Protein AF-A0A9P4GBW4-F1 (afdb_monomer_lite)

Organism: NCBI:txid1168544

Radius of gyration: 16.89 Å; chains: 1; bounding box: 45×19×44 Å

pLDDT: mean 88.37, std 9.76, range [59.53, 97.88]

Secondary structure (DSSP, 8-state):
-HHHHHHHHHHHHIIIIIHHH---HHHHHHHHHHHHHHHHHHHHHHHHGGGSTT--S--GGG-SS-THHHHHHHHHHHHHHHHHHHHHHHHHHHHHHH-

Foldseek 3Di:
DVLVVVLVVLLCCLPPPVLVVDPDLVVSLVSLVVNLVSQCCVLVVLVCQCVPPPDDCDDPVVPDDNVSVPVSVVSNVVSVVVSVVVNVVSVVVVVVVVD

Sequence (99 aa):
MSMGLFIGLITWYTLYFLLPSIQSPLLQLAHLHWVVVLQSLIYISSLTGILYPGALWMDPQFGEGSPQLYGFPVFVGLAWVGWYIERQRLLRVVLKRTQ

Structure (mmCIF, N/CA/C/O backbone):
data_AF-A0A9P4GBW4-F1
#
_entry.id   AF-A0A9P4GBW4-F1
#
loop_
_atom_site.group_PDB
_atom_site.id
_atom_site.type_symbol
_atom_site.label_atom_id
_atom_site.label_alt_id
_atom_site.label_comp_id
_atom_site.label_asym_id
_atom_site.label_entity_id
_atom_site.label_seq_id
_atom_site.pdbx_PDB_ins_code
_atom_site.Cartn_x
_atom_site.Cartn_y
_atom_site.Cartn_z
_atom_site.occupancy
_atom_site.B_iso_or_equiv
_atom_site.auth_seq_id
_atom_site.auth_comp_id
_atom_site.auth_asym_id
_atom_site.auth_atom_id
_atom_site.pdbx_PDB_model_num
ATOM 1 N N . MET A 1 1 ? 16.290 2.525 -4.970 1.00 68.19 1 MET A N 1
ATOM 2 C CA . MET A 1 1 ? 16.538 1.411 -4.025 1.00 68.19 1 MET A CA 1
ATOM 3 C C . MET A 1 1 ? 16.178 1.761 -2.574 1.00 68.19 1 MET A C 1
ATOM 5 O O . MET A 1 1 ? 15.324 1.085 -2.019 1.00 68.19 1 MET A O 1
ATOM 9 N N . SER A 1 2 ? 16.721 2.825 -1.964 1.00 87.00 2 SER A N 1
ATOM 10 C CA . SER A 1 2 ? 16.452 3.191 -0.549 1.00 87.00 2 SER A CA 1
ATOM 11 C C . SER A 1 2 ? 14.972 3.428 -0.200 1.00 87.00 2 SER A C 1
ATOM 13 O O . SER A 1 2 ? 14.514 2.999 0.853 1.00 87.00 2 SER A O 1
ATOM 15 N N . MET A 1 3 ? 14.201 4.049 -1.095 1.00 89.88 3 MET A N 1
ATOM 16 C CA . MET A 1 3 ? 12.769 4.309 -0.881 1.00 89.88 3 MET A CA 1
ATOM 17 C C . MET A 1 3 ? 11.944 3.031 -0.660 1.00 89.88 3 MET A C 1
ATOM 19 O O . MET A 1 3 ? 11.092 2.999 0.225 1.00 89.88 3 MET A O 1
ATOM 23 N N . GLY A 1 4 ? 12.227 1.962 -1.415 1.00 89.31 4 GLY A N 1
ATOM 24 C CA . GLY A 1 4 ? 11.540 0.677 -1.252 1.00 89.31 4 GLY A CA 1
ATOM 25 C C . GLY A 1 4 ? 11.833 0.036 0.105 1.00 89.31 4 GLY A C 1
ATOM 26 O O . GLY A 1 4 ? 10.919 -0.460 0.757 1.00 89.31 4 GLY A O 1
ATOM 27 N N . LEU A 1 5 ? 13.084 0.127 0.572 1.00 91.00 5 LEU A N 1
ATOM 28 C CA . LEU A 1 5 ? 13.475 -0.349 1.899 1.00 91.00 5 LEU A CA 1
ATOM 29 C C . LEU A 1 5 ? 12.721 0.401 3.006 1.00 91.00 5 LEU A C 1
ATOM 31 O O . LEU A 1 5 ? 12.113 -0.232 3.866 1.00 91.00 5 LEU A O 1
ATOM 35 N N . PHE A 1 6 ? 12.719 1.736 2.978 1.00 95.25 6 PHE A N 1
ATOM 36 C CA . PHE A 1 6 ? 12.054 2.530 4.015 1.00 95.25 6 PHE A CA 1
ATOM 37 C C . PHE A 1 6 ? 10.535 2.337 4.026 1.00 95.25 6 PHE A C 1
ATOM 39 O O . PHE A 1 6 ? 9.947 2.202 5.097 1.00 95.25 6 PHE A O 1
ATOM 46 N N . ILE A 1 7 ? 9.899 2.250 2.855 1.00 94.06 7 ILE A N 1
ATOM 47 C CA . ILE A 1 7 ? 8.460 1.969 2.762 1.00 94.06 7 ILE A CA 1
ATOM 48 C C . ILE A 1 7 ? 8.143 0.547 3.228 1.00 94.06 7 ILE A C 1
ATOM 50 O O . ILE A 1 7 ? 7.139 0.347 3.914 1.00 94.06 7 ILE A O 1
ATOM 54 N N . GLY A 1 8 ? 9.012 -0.425 2.941 1.00 93.81 8 GLY A N 1
ATOM 55 C CA . GLY A 1 8 ? 8.910 -1.779 3.482 1.00 93.81 8 GLY A CA 1
ATOM 56 C C . GLY A 1 8 ? 8.974 -1.803 5.011 1.00 93.81 8 GLY A C 1
ATOM 57 O O . GLY A 1 8 ? 8.100 -2.388 5.648 1.00 93.81 8 GLY A O 1
ATOM 58 N N . LEU A 1 9 ? 9.949 -1.110 5.607 1.00 96.88 9 LEU 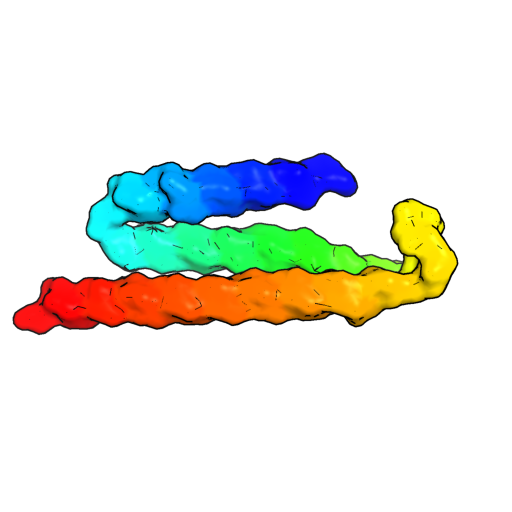A N 1
ATOM 59 C CA . LEU A 1 9 ? 10.108 -1.021 7.063 1.00 96.88 9 LEU A CA 1
ATOM 60 C C . LEU A 1 9 ? 8.923 -0.324 7.739 1.00 96.88 9 LEU A C 1
ATOM 62 O O . LEU A 1 9 ? 8.411 -0.828 8.737 1.00 96.88 9 LEU A O 1
ATOM 66 N N . ILE A 1 10 ? 8.451 0.794 7.180 1.00 96.69 10 ILE A N 1
ATOM 67 C CA . ILE A 1 10 ? 7.262 1.491 7.687 1.00 96.69 10 ILE A CA 1
ATOM 68 C C . ILE A 1 10 ? 6.031 0.594 7.569 1.00 96.69 10 ILE A C 1
ATOM 70 O O . ILE A 1 10 ? 5.285 0.469 8.533 1.00 96.69 10 ILE A O 1
ATOM 74 N N . THR A 1 11 ? 5.841 -0.083 6.434 1.00 96.06 11 THR A N 1
ATOM 75 C CA . THR A 1 11 ? 4.720 -1.016 6.240 1.00 96.06 11 THR A CA 1
ATOM 76 C C . THR A 1 11 ? 4.748 -2.131 7.279 1.00 96.06 11 THR A C 1
ATOM 78 O O . THR A 1 11 ? 3.736 -2.394 7.924 1.00 96.06 11 THR A O 1
ATOM 81 N N . TRP A 1 12 ? 5.907 -2.760 7.481 1.00 97.00 12 TRP A N 1
ATOM 82 C CA . TRP A 1 12 ? 6.085 -3.806 8.483 1.00 97.00 12 TRP A CA 1
ATOM 83 C C . TRP A 1 12 ? 5.772 -3.294 9.893 1.00 97.00 12 TRP A C 1
ATOM 85 O O . TRP A 1 12 ? 4.959 -3.889 10.600 1.00 97.00 12 TRP A O 1
ATOM 95 N N . TYR A 1 13 ? 6.335 -2.147 10.277 1.00 97.81 13 TYR A N 1
ATOM 96 C CA . TYR A 1 13 ? 6.052 -1.527 11.568 1.00 97.81 13 TYR A CA 1
ATOM 97 C C . TYR A 1 13 ? 4.554 -1.234 11.743 1.00 97.81 13 TYR A C 1
ATOM 99 O O . TYR A 1 13 ? 3.959 -1.576 12.768 1.00 97.81 13 TYR A O 1
ATOM 107 N N . THR A 1 14 ? 3.917 -0.645 10.727 1.00 97.38 14 THR A N 1
ATOM 108 C CA . THR A 1 14 ? 2.499 -0.300 10.784 1.00 97.38 14 THR A CA 1
ATOM 109 C C . THR A 1 14 ? 1.628 -1.543 10.938 1.00 97.38 14 THR A C 1
ATOM 111 O O . THR A 1 14 ? 0.784 -1.576 11.829 1.00 97.38 14 THR A O 1
ATOM 114 N N . LEU A 1 15 ? 1.837 -2.575 10.117 1.00 95.94 15 LEU A N 1
ATOM 115 C CA . LEU A 1 15 ? 0.989 -3.768 10.114 1.00 95.94 15 LEU A CA 1
ATOM 116 C C . LEU A 1 15 ? 1.164 -4.631 11.368 1.00 95.94 15 LEU A C 1
ATOM 118 O O . LEU A 1 15 ? 0.173 -5.132 11.896 1.00 95.94 15 LEU A O 1
ATOM 122 N N . TYR A 1 16 ? 2.398 -4.794 11.851 1.00 96.50 16 TYR A N 1
ATOM 123 C CA . TYR A 1 16 ? 2.701 -5.768 12.904 1.00 96.50 16 TYR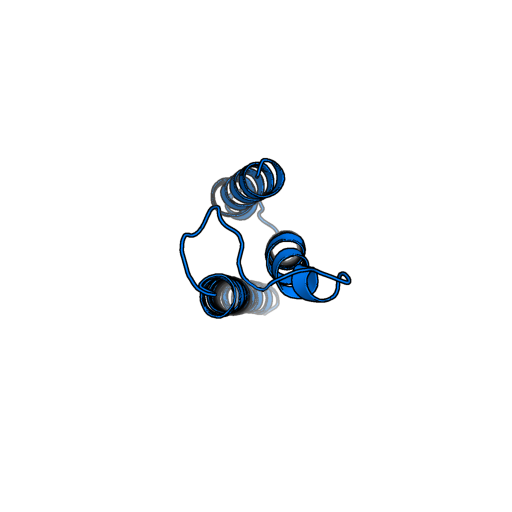 A CA 1
ATOM 124 C C . TYR A 1 16 ? 2.825 -5.172 14.308 1.00 96.50 16 TYR A C 1
ATOM 126 O O . TYR A 1 16 ? 2.673 -5.909 15.278 1.00 96.50 16 TYR A O 1
ATOM 134 N N . PHE A 1 17 ? 3.050 -3.862 14.446 1.00 97.12 17 PHE A N 1
ATOM 135 C CA . PHE A 1 17 ? 3.220 -3.219 15.758 1.00 97.12 17 PHE A CA 1
ATOM 136 C C . PHE A 1 17 ? 2.186 -2.122 16.004 1.00 97.12 17 PHE A C 1
ATOM 138 O O . PHE A 1 17 ? 1.546 -2.086 17.057 1.00 97.12 17 PHE A O 1
ATOM 145 N N . LEU A 1 18 ? 1.972 -1.240 15.026 1.00 97.06 18 LEU A N 1
ATOM 146 C CA . LEU A 1 18 ? 1.076 -0.100 15.212 1.00 97.06 18 LEU A CA 1
ATOM 147 C C . LEU A 1 18 ? -0.403 -0.501 15.165 1.00 97.06 18 LEU A C 1
ATOM 149 O O . LEU A 1 18 ? -1.139 -0.206 16.100 1.00 97.06 18 LEU A O 1
ATOM 153 N N . LEU A 1 19 ? -0.857 -1.203 14.122 1.00 95.81 19 LEU A N 1
ATOM 154 C CA . LEU A 1 19 ? -2.268 -1.592 13.999 1.00 95.81 19 LEU A CA 1
ATOM 155 C C . LEU A 1 19 ? -2.771 -2.422 15.194 1.00 95.81 19 LEU A C 1
ATOM 157 O O . LEU A 1 19 ? -3.842 -2.089 15.706 1.00 95.81 19 LEU A O 1
ATOM 161 N N . PRO A 1 20 ? -2.029 -3.432 15.700 1.00 94.94 20 PRO A N 1
ATOM 162 C CA . PRO A 1 20 ? -2.465 -4.198 16.867 1.00 94.94 20 PRO A CA 1
ATOM 163 C C . PRO A 1 20 ? -2.552 -3.379 18.163 1.00 94.94 20 PRO A C 1
ATOM 165 O O . PRO A 1 20 ? -3.339 -3.727 19.039 1.00 94.94 20 PRO A O 1
ATOM 168 N N . SER A 1 21 ? -1.773 -2.297 18.299 1.00 96.12 21 SER A N 1
ATOM 169 C CA . SER A 1 21 ? -1.794 -1.439 19.497 1.00 96.12 21 SER A CA 1
ATOM 170 C C . SER A 1 21 ? -2.919 -0.396 19.490 1.00 96.12 21 SER A C 1
ATOM 172 O O . SER A 1 21 ? -3.282 0.138 20.540 1.00 96.12 21 SER A O 1
ATOM 174 N N . ILE A 1 22 ? -3.528 -0.124 18.334 1.00 96.06 22 ILE A N 1
ATOM 175 C CA . ILE A 1 22 ? -4.635 0.826 18.203 1.00 96.06 22 ILE A CA 1
ATOM 176 C C . ILE A 1 22 ? -5.957 0.149 18.591 1.00 96.06 22 ILE A C 1
ATOM 178 O O . ILE A 1 22 ? -6.368 -0.824 17.974 1.00 96.06 22 ILE A O 1
ATOM 182 N N . GLN A 1 23 ? -6.708 0.704 19.544 1.00 93.06 23 GLN A N 1
ATOM 183 C CA . GLN A 1 23 ? -8.012 0.142 19.950 1.00 93.06 23 GLN A CA 1
ATOM 184 C C . GLN A 1 23 ? -9.192 0.582 19.064 1.00 93.06 23 GLN A C 1
ATOM 186 O O . GLN A 1 23 ? -10.238 -0.079 19.036 1.00 93.06 23 GLN A O 1
ATOM 191 N N . SER A 1 24 ? -9.041 1.717 18.371 1.00 94.38 24 SER A N 1
ATOM 192 C CA . SER A 1 24 ? -10.063 2.308 17.502 1.00 94.38 24 SER A CA 1
ATOM 193 C C . SER A 1 24 ? -9.997 1.710 16.090 1.00 94.38 24 SER A C 1
ATOM 195 O O . SER A 1 24 ? -9.028 1.964 15.370 1.00 94.38 24 SER A O 1
ATOM 197 N N . PRO A 1 25 ? -11.024 0.970 15.633 1.00 92.44 25 PRO A N 1
ATOM 198 C CA . PRO A 1 25 ? -10.997 0.350 14.309 1.00 92.44 25 PRO A CA 1
ATOM 199 C C . PRO A 1 25 ? -11.016 1.376 13.163 1.00 92.44 25 PRO A C 1
ATOM 201 O O . PRO A 1 25 ? -10.455 1.124 12.100 1.00 92.44 25 PRO A O 1
ATOM 204 N N . LEU A 1 26 ? -11.614 2.556 13.379 1.00 93.56 26 LEU A N 1
ATOM 205 C CA . LEU A 1 26 ? -11.585 3.655 12.406 1.00 93.56 26 LEU A CA 1
ATOM 206 C C . LEU A 1 26 ? -10.165 4.200 12.220 1.00 93.56 26 LEU A C 1
ATOM 208 O O . LEU A 1 26 ? -9.745 4.472 11.096 1.00 93.56 26 LEU A O 1
ATOM 212 N N . LEU A 1 27 ? -9.403 4.306 13.312 1.00 95.75 27 LEU A N 1
ATOM 213 C CA . LEU A 1 27 ? -8.010 4.736 13.244 1.00 95.75 27 LEU A CA 1
ATOM 214 C C . LEU A 1 27 ? -7.130 3.664 12.583 1.00 95.75 27 LEU A C 1
ATOM 216 O O . LEU A 1 27 ? -6.266 4.013 11.779 1.00 95.75 27 LEU A O 1
ATOM 220 N N . GLN A 1 28 ? -7.391 2.375 12.842 1.00 96.56 28 GLN A N 1
ATOM 221 C CA . GLN A 1 28 ? -6.731 1.273 12.127 1.00 96.56 28 GLN A CA 1
ATOM 222 C C . GLN A 1 28 ? -6.983 1.343 10.611 1.00 96.56 28 GLN A C 1
ATOM 224 O O . GLN A 1 28 ? -6.045 1.215 9.827 1.00 96.56 28 GLN A O 1
ATOM 229 N N . LEU A 1 29 ? -8.224 1.617 10.187 1.00 96.31 29 LEU A N 1
ATOM 230 C CA . LEU A 1 29 ? -8.567 1.787 8.770 1.00 96.31 29 LEU A CA 1
ATOM 231 C C . LEU A 1 29 ? -7.804 2.943 8.115 1.00 96.31 29 LEU A C 1
ATOM 233 O O . LEU A 1 29 ? -7.293 2.783 7.008 1.00 96.31 29 LEU A O 1
ATOM 237 N N . ALA A 1 30 ? -7.683 4.084 8.797 1.00 96.69 30 ALA A N 1
ATOM 238 C CA . ALA A 1 30 ? -6.925 5.222 8.281 1.00 96.69 30 ALA A CA 1
ATOM 239 C C . ALA A 1 30 ? -5.445 4.868 8.045 1.00 96.69 30 ALA A C 1
ATOM 241 O O . ALA A 1 30 ? -4.888 5.197 6.999 1.00 96.69 30 ALA A O 1
ATOM 242 N N . HIS A 1 31 ? -4.820 4.143 8.974 1.00 97.19 31 HIS A N 1
ATOM 243 C CA . HIS A 1 31 ? -3.431 3.692 8.831 1.00 97.19 31 HIS A CA 1
ATOM 244 C C . HIS A 1 31 ? -3.279 2.661 7.708 1.00 97.19 31 HIS A C 1
ATOM 246 O O . HIS A 1 31 ? -2.351 2.749 6.908 1.00 97.19 31 HIS A O 1
ATOM 252 N N . LEU A 1 32 ? -4.224 1.725 7.591 1.00 97.25 32 LEU A N 1
ATOM 253 C CA . LEU A 1 32 ? -4.255 0.749 6.503 1.00 97.25 32 LEU A CA 1
ATOM 254 C C . LEU A 1 32 ? -4.386 1.423 5.123 1.00 97.25 32 LEU A C 1
ATOM 256 O O . LEU A 1 32 ? -3.754 0.991 4.159 1.00 97.25 32 LEU A O 1
ATOM 260 N N . HIS A 1 33 ? -5.169 2.502 5.016 1.00 97.38 33 HIS A N 1
ATOM 261 C CA . HIS A 1 33 ? -5.247 3.309 3.795 1.00 97.38 33 HIS A CA 1
ATOM 262 C C . HIS A 1 33 ? -3.900 3.969 3.465 1.00 97.38 33 HIS A C 1
ATOM 264 O O . HIS A 1 33 ? -3.472 3.949 2.313 1.00 97.38 33 HIS A O 1
ATOM 270 N N . TRP A 1 34 ? -3.189 4.495 4.463 1.00 97.12 34 TRP A N 1
ATOM 271 C CA . TRP A 1 34 ? -1.853 5.051 4.242 1.00 97.12 34 TRP A CA 1
ATOM 272 C C . TRP A 1 34 ? -0.840 4.003 3.778 1.00 97.12 34 TRP A C 1
ATOM 274 O O . TRP A 1 34 ? -0.041 4.294 2.891 1.00 97.12 34 TRP A O 1
ATOM 284 N N . VAL A 1 35 ? -0.915 2.772 4.292 1.00 96.69 35 VAL A N 1
ATOM 285 C CA . VAL A 1 35 ? -0.071 1.665 3.815 1.00 96.69 35 VAL A CA 1
ATOM 286 C C . VAL A 1 35 ? -0.266 1.430 2.315 1.00 96.69 35 VAL A C 1
ATOM 288 O O . VAL A 1 35 ? 0.716 1.412 1.573 1.00 96.69 35 VAL A O 1
ATOM 291 N N . VAL A 1 36 ? -1.510 1.300 1.833 1.00 96.56 36 VAL A N 1
ATOM 292 C CA . VAL A 1 36 ? -1.746 1.045 0.397 1.00 96.56 36 VAL A CA 1
ATOM 293 C C . VAL A 1 36 ? -1.366 2.242 -0.479 1.00 96.56 36 VAL A C 1
ATOM 295 O O . VAL A 1 36 ? -0.881 2.046 -1.592 1.00 96.56 36 VAL A O 1
ATOM 298 N N . VAL A 1 37 ? -1.509 3.475 0.023 1.00 95.94 37 VAL A N 1
ATOM 299 C CA . VAL A 1 37 ? -1.048 4.690 -0.673 1.00 95.94 37 VAL A CA 1
ATOM 300 C C . VAL A 1 37 ? 0.471 4.677 -0.835 1.00 95.94 37 VAL A C 1
ATOM 302 O O . VAL A 1 37 ? 0.959 4.859 -1.947 1.00 95.94 37 VAL A O 1
ATOM 305 N N . LEU A 1 38 ? 1.225 4.406 0.235 1.00 94.88 38 LEU A N 1
ATOM 306 C CA . LEU A 1 38 ? 2.691 4.352 0.187 1.00 94.88 38 LEU A CA 1
ATOM 307 C C . LEU A 1 38 ? 3.199 3.248 -0.750 1.00 94.88 38 LEU A C 1
ATOM 309 O O . LEU A 1 38 ? 4.124 3.475 -1.530 1.00 94.88 38 LEU A O 1
ATOM 313 N N . GLN A 1 39 ? 2.567 2.074 -0.721 1.00 93.94 39 GLN A N 1
ATOM 314 C CA . GLN A 1 39 ? 2.905 0.980 -1.633 1.00 93.94 39 GLN A CA 1
ATOM 315 C C . GLN A 1 39 ? 2.575 1.327 -3.090 1.00 93.94 39 GLN A C 1
ATOM 317 O O . GLN A 1 39 ? 3.382 1.090 -3.989 1.00 93.94 39 GLN A O 1
ATOM 322 N N . SER A 1 40 ? 1.423 1.961 -3.327 1.00 93.12 40 SER A N 1
ATOM 323 C CA . SER A 1 40 ? 1.038 2.441 -4.659 1.00 93.12 40 SER A CA 1
ATOM 324 C C . SER A 1 40 ? 2.025 3.481 -5.182 1.00 93.12 40 SER A C 1
ATOM 326 O O . SER A 1 40 ? 2.412 3.411 -6.345 1.00 93.12 40 SER A O 1
ATOM 328 N N . LEU A 1 41 ? 2.501 4.395 -4.330 1.00 91.50 41 LEU A N 1
ATOM 329 C CA . LEU A 1 41 ? 3.513 5.378 -4.712 1.00 91.50 41 LEU A CA 1
ATOM 330 C C . LEU A 1 41 ? 4.804 4.719 -5.199 1.00 91.50 41 LEU A C 1
ATOM 332 O O . LEU A 1 41 ? 5.371 5.203 -6.168 1.00 91.50 41 LEU A O 1
ATOM 336 N N . ILE A 1 42 ? 5.259 3.616 -4.600 1.00 89.62 42 ILE A N 1
ATOM 337 C CA . ILE A 1 42 ? 6.450 2.892 -5.079 1.00 89.62 42 ILE A CA 1
ATOM 338 C C . ILE A 1 42 ? 6.166 2.143 -6.378 1.00 89.62 42 ILE A C 1
ATOM 340 O O . ILE A 1 42 ? 6.888 2.312 -7.361 1.00 89.62 42 ILE A O 1
ATOM 344 N N . TYR A 1 43 ? 5.140 1.296 -6.402 1.00 88.81 43 TYR A N 1
ATOM 345 C CA . TYR A 1 43 ? 4.972 0.363 -7.514 1.00 88.81 43 TYR A CA 1
ATOM 346 C C . TYR A 1 43 ? 4.384 1.023 -8.761 1.00 88.81 43 TYR A C 1
ATOM 348 O O . TYR A 1 43 ? 4.812 0.711 -9.871 1.00 88.81 43 TYR A O 1
ATOM 356 N N . ILE A 1 44 ? 3.458 1.974 -8.599 1.00 88.94 44 ILE A N 1
ATOM 357 C CA . ILE A 1 44 ? 2.904 2.718 -9.735 1.00 88.94 44 ILE A CA 1
ATOM 358 C C . ILE A 1 44 ? 3.953 3.677 -10.288 1.00 88.94 44 ILE A C 1
ATOM 360 O O . ILE A 1 44 ? 4.109 3.720 -11.503 1.00 88.94 44 ILE A O 1
ATOM 364 N N . SER A 1 45 ? 4.727 4.379 -9.445 1.00 87.81 45 SER A N 1
ATOM 365 C CA . SER A 1 45 ? 5.811 5.232 -9.965 1.00 87.81 45 SER A CA 1
ATOM 366 C C . SER A 1 45 ? 6.829 4.427 -10.773 1.00 87.81 45 SER A C 1
ATOM 368 O O . SER A 1 45 ? 7.208 4.848 -11.866 1.00 87.81 45 SER A O 1
ATOM 370 N N . SER A 1 46 ? 7.186 3.230 -10.293 1.00 84.19 46 SER A N 1
ATOM 371 C CA . SER A 1 46 ? 8.070 2.310 -11.015 1.00 84.19 46 SER A CA 1
ATOM 372 C C . SER A 1 46 ? 7.481 1.886 -12.366 1.00 84.19 46 SER A C 1
ATOM 374 O O . SER A 1 46 ? 8.197 1.870 -13.361 1.00 84.19 46 SER A O 1
ATOM 376 N N . LEU A 1 47 ? 6.169 1.620 -12.440 1.00 83.50 47 LEU A N 1
ATOM 377 C CA . LEU A 1 47 ? 5.481 1.312 -13.702 1.00 83.50 47 LEU A CA 1
ATOM 378 C C . LEU A 1 47 ? 5.422 2.506 -14.654 1.00 83.50 47 LEU A C 1
ATOM 380 O O . LEU A 1 47 ? 5.604 2.348 -15.858 1.00 83.50 47 LEU A O 1
ATOM 384 N N . THR A 1 48 ? 5.187 3.707 -14.128 1.00 85.88 48 THR A N 1
ATOM 385 C CA . THR A 1 48 ? 5.138 4.932 -14.935 1.00 85.88 48 THR A CA 1
ATOM 386 C C . THR A 1 48 ? 6.511 5.388 -15.412 1.00 85.88 48 THR A C 1
ATOM 388 O O . THR A 1 48 ? 6.580 6.283 -16.247 1.00 85.88 48 THR A O 1
ATOM 391 N N . GLY A 1 49 ? 7.597 4.764 -14.942 1.00 79.50 49 GLY A N 1
ATOM 392 C CA . GLY A 1 49 ? 8.957 5.046 -15.398 1.00 79.50 49 GLY A CA 1
ATOM 393 C C . GLY A 1 49 ? 9.128 4.925 -16.916 1.00 79.50 49 GLY A C 1
ATOM 394 O O . GLY A 1 49 ? 9.920 5.653 -17.503 1.00 79.50 49 GLY A O 1
ATOM 395 N N . ILE A 1 50 ? 8.321 4.092 -17.580 1.00 77.06 50 ILE A N 1
ATOM 396 C CA . ILE A 1 50 ? 8.314 3.999 -19.045 1.00 77.06 50 ILE A CA 1
ATOM 397 C C . ILE A 1 50 ? 7.896 5.299 -19.746 1.00 77.06 50 ILE A C 1
ATOM 399 O O . ILE A 1 50 ? 8.252 5.531 -20.896 1.00 77.06 50 ILE A O 1
ATOM 403 N N . LEU A 1 51 ? 7.106 6.145 -19.080 1.00 83.38 51 LEU A N 1
ATOM 404 C CA . LEU A 1 51 ? 6.563 7.359 -19.687 1.00 83.38 51 LEU A CA 1
ATOM 405 C C . LEU A 1 51 ? 7.646 8.427 -19.892 1.00 83.38 51 LEU A C 1
ATOM 407 O O . LEU A 1 51 ? 7.400 9.419 -20.577 1.00 83.38 51 LEU A O 1
ATOM 411 N N . TYR A 1 52 ? 8.840 8.236 -19.320 1.00 82.31 52 TYR A N 1
AT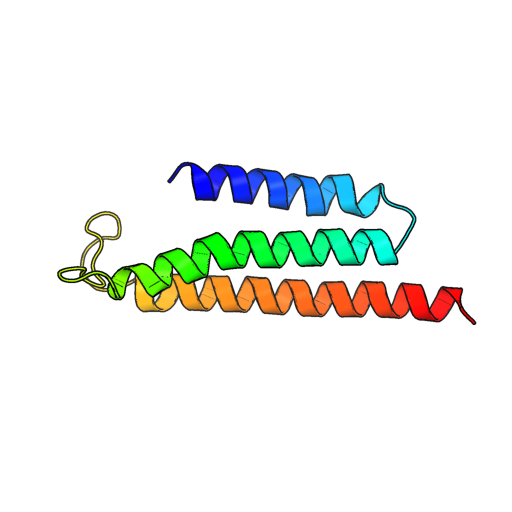OM 412 C CA . TYR A 1 52 ? 9.978 9.105 -19.577 1.00 82.31 52 TYR A CA 1
ATOM 413 C C . TYR A 1 52 ? 10.560 8.833 -20.975 1.00 82.31 52 TYR A C 1
ATOM 415 O O . TYR A 1 52 ? 10.848 7.684 -21.314 1.00 82.31 52 TYR A O 1
ATOM 423 N N . PRO A 1 53 ? 10.774 9.872 -21.805 1.00 82.50 53 PRO A N 1
ATOM 424 C CA . PRO A 1 53 ? 11.351 9.707 -23.135 1.00 82.50 53 PRO A CA 1
ATOM 425 C C . PRO A 1 53 ? 12.697 8.976 -23.082 1.00 82.50 53 PRO A C 1
ATOM 427 O O . PRO A 1 53 ? 13.584 9.355 -22.319 1.00 82.50 53 PRO A O 1
ATOM 430 N N . GLY A 1 54 ? 12.854 7.938 -23.906 1.00 78.69 54 GLY A N 1
ATOM 431 C CA . GLY A 1 54 ? 14.074 7.125 -23.946 1.00 78.69 54 GLY A CA 1
ATOM 432 C C . GLY A 1 54 ? 14.184 6.068 -22.842 1.00 78.69 54 GLY A C 1
ATOM 433 O O . GLY A 1 54 ? 15.175 5.341 -22.816 1.00 78.69 54 GLY A O 1
ATOM 434 N N . ALA A 1 55 ? 13.187 5.939 -21.959 1.00 76.00 55 ALA A N 1
ATOM 435 C CA . ALA A 1 55 ? 13.116 4.827 -21.021 1.00 76.00 55 ALA A CA 1
ATOM 436 C C . ALA A 1 55 ? 12.786 3.521 -21.756 1.00 76.00 55 ALA A C 1
ATOM 438 O O . ALA A 1 55 ? 11.904 3.464 -22.614 1.00 76.00 55 ALA A O 1
ATOM 439 N N . LEU A 1 56 ? 13.489 2.452 -21.393 1.00 73.12 56 LEU A N 1
ATOM 440 C CA . LEU A 1 56 ? 13.175 1.094 -21.817 1.00 73.12 56 LEU A CA 1
ATOM 441 C C . LEU A 1 56 ? 12.481 0.375 -20.658 1.00 73.12 56 LEU A C 1
ATOM 443 O O . LEU A 1 56 ? 12.821 0.594 -19.500 1.00 73.12 56 LEU A O 1
ATOM 447 N N . TRP A 1 57 ? 11.598 -0.581 -20.959 1.00 66.62 57 TRP A N 1
ATOM 448 C CA . TRP A 1 57 ? 11.112 -1.580 -19.983 1.00 66.62 57 TRP A CA 1
ATOM 449 C C . TRP A 1 57 ? 12.205 -2.553 -19.511 1.00 66.62 57 TRP A C 1
ATOM 451 O O . TRP A 1 57 ? 11.927 -3.591 -18.909 1.00 66.62 57 TRP A O 1
ATOM 461 N N . MET A 1 58 ? 13.442 -2.250 -19.876 1.00 66.06 58 MET A N 1
ATOM 462 C CA . MET A 1 58 ? 14.636 -3.008 -19.615 1.00 66.06 58 MET A CA 1
ATOM 463 C C . MET A 1 58 ? 15.454 -2.174 -18.643 1.00 66.06 58 MET A C 1
ATOM 465 O O . MET A 1 58 ? 16.022 -1.145 -19.007 1.00 66.06 58 MET A O 1
ATOM 469 N N . ASP A 1 59 ? 15.494 -2.621 -17.400 1.00 68.88 59 ASP A N 1
ATOM 470 C CA . ASP A 1 59 ? 16.497 -2.159 -16.461 1.00 68.88 59 ASP A CA 1
ATOM 471 C C . ASP A 1 59 ? 17.599 -3.223 -16.428 1.00 68.88 59 ASP A C 1
ATOM 473 O O . ASP A 1 59 ? 17.316 -4.366 -16.048 1.00 68.88 59 ASP A O 1
ATOM 477 N N . PRO A 1 60 ? 18.840 -2.873 -16.816 1.00 68.94 60 PRO A N 1
ATOM 478 C CA . PRO A 1 60 ? 19.968 -3.799 -16.831 1.00 68.94 60 PRO A CA 1
ATOM 479 C C . PRO A 1 60 ? 20.200 -4.512 -15.491 1.00 68.94 60 PRO A C 1
ATOM 481 O O . PRO A 1 60 ? 20.785 -5.592 -15.471 1.00 68.94 60 PRO A O 1
ATOM 484 N N . GLN A 1 61 ? 19.732 -3.943 -14.370 1.00 71.12 61 GLN A N 1
ATOM 485 C CA . GLN A 1 61 ? 19.833 -4.560 -13.042 1.00 71.12 61 GLN A CA 1
ATOM 486 C C . GLN A 1 61 ? 19.001 -5.840 -12.897 1.00 71.12 61 GLN A C 1
ATOM 488 O O . GLN A 1 61 ? 19.284 -6.648 -12.015 1.00 71.12 61 GLN A O 1
ATOM 493 N N . PHE A 1 62 ? 17.985 -6.040 -13.739 1.00 68.00 62 PHE A N 1
ATOM 494 C CA . PHE A 1 62 ? 17.084 -7.194 -13.674 1.00 68.00 62 PHE A CA 1
ATOM 495 C C . PHE A 1 62 ? 17.350 -8.233 -14.775 1.00 68.00 62 PHE A C 1
ATOM 497 O O . PHE A 1 62 ? 16.572 -9.176 -14.919 1.00 68.00 62 PHE A O 1
ATOM 504 N N . GLY A 1 63 ? 18.458 -8.094 -15.510 1.00 68.12 63 GLY A N 1
ATOM 505 C CA . GLY A 1 63 ? 18.865 -8.997 -16.585 1.00 68.12 63 GLY A CA 1
ATOM 506 C C . GLY A 1 63 ? 18.301 -8.613 -17.954 1.00 68.12 63 GLY A C 1
ATOM 507 O O . GLY A 1 63 ? 17.907 -7.472 -18.191 1.00 68.12 63 GLY A O 1
ATOM 508 N N . GLU A 1 64 ? 18.300 -9.575 -18.877 1.00 73.00 64 GLU A N 1
ATOM 509 C CA . GLU A 1 64 ? 17.761 -9.385 -20.225 1.00 73.00 64 GLU A CA 1
ATOM 510 C C . GLU A 1 64 ? 16.225 -9.490 -20.240 1.00 73.00 64 GLU A C 1
ATOM 512 O O . GLU A 1 64 ? 15.630 -10.334 -19.566 1.00 73.00 64 GLU A O 1
ATOM 517 N N . GLY A 1 65 ? 15.571 -8.644 -21.044 1.00 72.56 65 GLY A N 1
ATOM 518 C CA . GLY A 1 65 ? 14.114 -8.629 -21.218 1.00 72.56 65 GLY A CA 1
ATOM 519 C C . GLY A 1 65 ? 13.375 -7.628 -20.323 1.00 72.56 65 GLY A C 1
ATOM 520 O O . GLY A 1 65 ? 13.961 -6.705 -19.766 1.00 72.56 65 GLY A O 1
ATOM 521 N N . SER A 1 66 ? 12.053 -7.781 -20.205 1.00 76.81 66 SER A N 1
ATOM 522 C CA . SER A 1 66 ? 11.178 -6.817 -19.512 1.00 76.81 66 SER A CA 1
ATOM 523 C C . SER A 1 66 ? 10.473 -7.402 -18.276 1.00 76.81 66 SER A C 1
ATOM 525 O O . SER A 1 66 ? 9.244 -7.371 -18.200 1.00 76.81 66 SER A O 1
ATOM 527 N N . PRO A 1 67 ? 11.205 -7.932 -17.273 1.00 74.56 67 PRO A N 1
ATOM 528 C CA . PRO A 1 67 ? 10.607 -8.561 -16.086 1.00 74.56 67 PRO A CA 1
ATOM 529 C C . PRO A 1 67 ? 9.743 -7.590 -15.265 1.00 74.56 67 PRO A C 1
ATOM 531 O O . PRO A 1 67 ? 8.794 -7.994 -14.590 1.00 74.56 67 PRO A O 1
ATOM 534 N N . GLN A 1 68 ? 10.026 -6.291 -15.372 1.00 74.56 68 GLN A N 1
ATOM 535 C CA . GLN A 1 68 ? 9.283 -5.217 -14.716 1.00 74.56 68 GLN A CA 1
ATOM 536 C C . GLN A 1 68 ? 7.818 -5.132 -15.167 1.00 74.56 68 GLN A C 1
ATOM 538 O O . GLN A 1 68 ? 6.964 -4.760 -14.360 1.00 74.56 68 GLN A O 1
ATOM 543 N N . LEU A 1 69 ? 7.514 -5.547 -16.407 1.00 76.69 69 LEU A N 1
ATOM 544 C CA . LEU A 1 69 ? 6.146 -5.605 -16.941 1.00 76.69 69 LEU A CA 1
ATOM 545 C C . LEU A 1 69 ? 5.260 -6.605 -16.198 1.00 76.69 69 LEU A C 1
ATOM 547 O O . LEU A 1 69 ? 4.042 -6.464 -16.214 1.00 76.69 69 LEU A O 1
ATOM 551 N N . TYR A 1 70 ? 5.853 -7.607 -15.554 1.00 81.88 70 TYR A N 1
ATOM 552 C CA . TYR A 1 70 ? 5.114 -8.644 -14.839 1.00 81.88 70 TYR A CA 1
ATOM 553 C C . TYR A 1 70 ? 5.238 -8.479 -13.326 1.00 81.88 70 TYR A C 1
ATOM 555 O O . TYR A 1 70 ? 4.248 -8.609 -12.611 1.00 81.88 70 TYR A O 1
ATOM 563 N N . GLY A 1 71 ? 6.429 -8.128 -12.832 1.00 83.50 71 GLY A N 1
ATOM 564 C CA . GLY A 1 71 ? 6.680 -7.988 -11.399 1.00 83.50 71 GLY A CA 1
ATOM 565 C C . GLY A 1 71 ? 5.843 -6.884 -10.755 1.00 83.50 71 GLY A C 1
ATOM 566 O O . GLY A 1 71 ? 5.087 -7.143 -9.818 1.00 83.50 71 GLY A O 1
ATOM 567 N N . PHE A 1 72 ? 5.933 -5.652 -11.263 1.00 85.75 72 PHE A N 1
ATOM 568 C CA . PHE A 1 72 ? 5.247 -4.525 -10.631 1.00 85.75 72 PHE A CA 1
ATOM 569 C C . PHE A 1 72 ? 3.718 -4.645 -10.645 1.00 85.75 72 PHE A C 1
ATOM 571 O O . PHE A 1 72 ? 3.124 -4.407 -9.593 1.00 85.75 72 PHE A O 1
ATOM 578 N N . PRO A 1 73 ? 3.050 -5.067 -11.739 1.00 88.38 73 PRO A N 1
ATOM 579 C CA . PRO A 1 73 ? 1.600 -5.246 -11.715 1.00 88.38 73 PRO A CA 1
ATOM 580 C C . PRO A 1 73 ? 1.148 -6.317 -10.722 1.00 88.38 73 PRO A C 1
ATOM 582 O O . PRO A 1 73 ? 0.137 -6.129 -10.046 1.00 88.38 73 PRO A O 1
ATOM 585 N N . VAL A 1 74 ? 1.917 -7.402 -10.567 1.00 91.00 74 VAL A N 1
ATOM 586 C CA . VAL A 1 74 ? 1.646 -8.421 -9.543 1.00 91.00 74 VAL A CA 1
ATOM 587 C C . VAL A 1 74 ? 1.748 -7.818 -8.142 1.00 91.00 74 VAL A C 1
ATOM 589 O O . VAL A 1 74 ? 0.836 -8.006 -7.339 1.00 91.00 74 VAL A O 1
ATOM 592 N N . PHE A 1 75 ? 2.797 -7.044 -7.845 1.00 90.56 75 PHE A N 1
ATOM 593 C CA . PHE A 1 75 ? 2.940 -6.399 -6.535 1.00 90.56 75 PHE A CA 1
ATOM 594 C C . PHE A 1 75 ? 1.834 -5.379 -6.247 1.00 90.56 75 PHE A C 1
ATOM 596 O O . PHE A 1 75 ? 1.299 -5.365 -5.137 1.00 90.56 75 PHE A O 1
ATOM 603 N N . VAL A 1 76 ? 1.430 -4.582 -7.243 1.00 92.06 76 VAL A N 1
ATOM 604 C CA . VAL A 1 76 ? 0.261 -3.693 -7.132 1.00 92.06 76 VAL A CA 1
ATOM 605 C C . VAL A 1 76 ? -0.990 -4.511 -6.815 1.00 92.06 76 VAL A C 1
ATOM 607 O O . VAL A 1 76 ? -1.693 -4.203 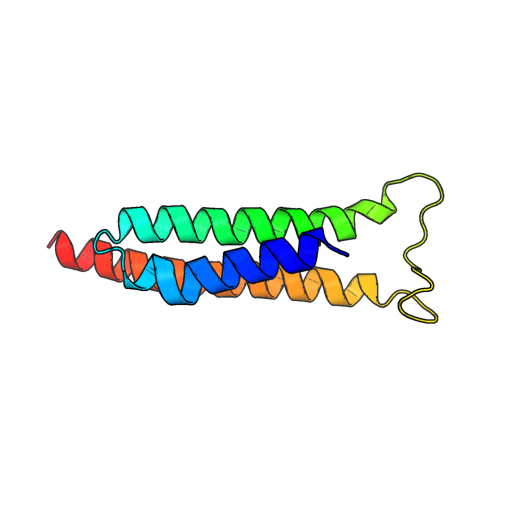-5.853 1.00 92.06 76 VAL A O 1
ATOM 610 N N . GLY A 1 77 ? -1.249 -5.579 -7.572 1.00 93.62 77 GLY A N 1
ATOM 611 C CA . GLY A 1 77 ? -2.400 -6.453 -7.356 1.00 93.62 77 GLY A CA 1
ATOM 612 C C . GLY A 1 77 ? -2.433 -7.033 -5.942 1.00 93.62 77 GLY A C 1
ATOM 613 O O . GLY A 1 77 ? -3.448 -6.923 -5.255 1.00 93.62 77 GLY A O 1
ATOM 614 N N . LEU A 1 78 ? -1.312 -7.578 -5.466 1.00 94.19 78 LEU A N 1
ATOM 615 C CA . LEU A 1 78 ? -1.199 -8.138 -4.117 1.00 94.19 78 LEU A CA 1
ATOM 616 C C . LEU A 1 78 ? -1.427 -7.085 -3.027 1.00 94.19 78 LEU A C 1
ATOM 618 O O . LEU A 1 78 ? -2.146 -7.358 -2.064 1.00 94.19 78 LEU A O 1
ATOM 622 N N . ALA A 1 79 ? -0.874 -5.878 -3.184 1.00 93.94 79 ALA A N 1
ATOM 623 C CA . ALA A 1 79 ? -1.067 -4.790 -2.228 1.00 93.94 79 ALA A CA 1
ATOM 624 C C . ALA A 1 79 ? -2.547 -4.386 -2.115 1.00 93.94 79 ALA A C 1
ATOM 626 O O . ALA A 1 79 ? -3.075 -4.263 -1.008 1.00 93.94 79 ALA A O 1
ATOM 627 N N . TRP A 1 80 ? -3.240 -4.239 -3.248 1.00 96.50 80 TRP A N 1
ATOM 628 C CA . TRP A 1 80 ? -4.662 -3.888 -3.280 1.00 96.50 80 TRP A CA 1
ATOM 629 C C . TRP A 1 80 ? -5.566 -5.009 -2.758 1.00 96.50 80 TRP A C 1
ATOM 631 O O . TRP A 1 80 ? -6.513 -4.735 -2.018 1.00 96.50 80 TRP A O 1
ATOM 641 N N . 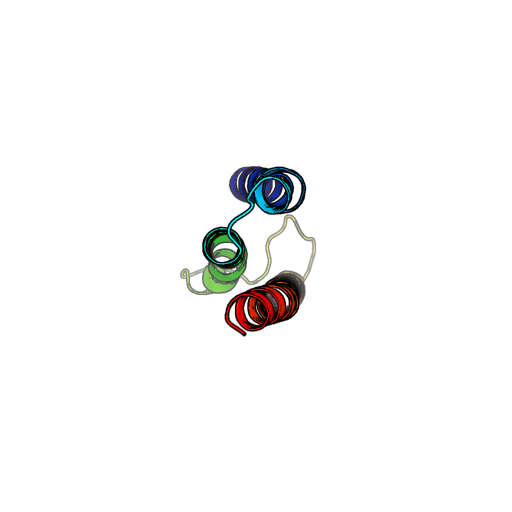VAL A 1 81 ? -5.269 -6.270 -3.088 1.00 97.44 81 VAL A N 1
ATOM 642 C CA . VAL A 1 81 ? -6.018 -7.431 -2.578 1.00 97.44 81 VAL A CA 1
ATOM 643 C C . VAL A 1 81 ? -5.852 -7.563 -1.064 1.00 97.44 81 VAL A C 1
ATOM 645 O O . VAL A 1 81 ? -6.848 -7.688 -0.352 1.00 97.44 81 VAL A O 1
ATOM 648 N N . GLY A 1 82 ? -4.621 -7.478 -0.551 1.00 95.44 82 GLY A N 1
ATOM 649 C CA . GLY A 1 82 ? -4.350 -7.532 0.888 1.00 95.44 82 GLY A CA 1
ATOM 650 C C . GLY A 1 82 ? -5.040 -6.398 1.648 1.00 95.44 82 GLY A C 1
ATOM 651 O O . GLY A 1 82 ? -5.719 -6.641 2.648 1.00 95.44 82 GLY A O 1
ATOM 652 N N . TRP A 1 83 ? -4.952 -5.173 1.122 1.00 96.81 83 TRP A N 1
ATOM 653 C CA . TRP A 1 83 ? -5.677 -4.018 1.650 1.00 96.81 83 TRP A CA 1
ATOM 654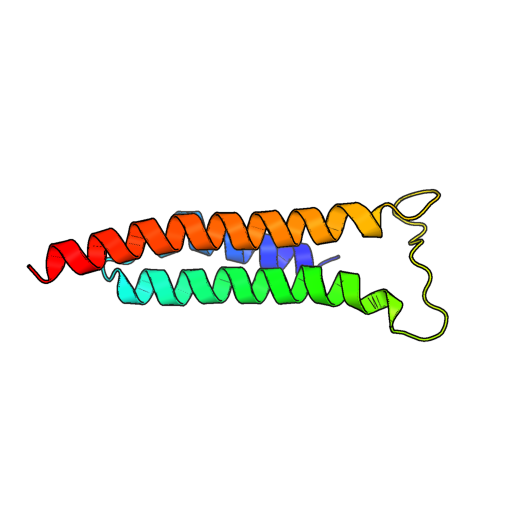 C C . TRP A 1 83 ? -7.190 -4.252 1.691 1.00 96.81 83 TRP A C 1
ATOM 656 O O . TRP A 1 83 ? -7.828 -3.986 2.710 1.00 96.81 83 TRP A O 1
ATOM 666 N N . TYR A 1 84 ? -7.772 -4.770 0.606 1.00 97.88 84 TYR A N 1
ATOM 667 C CA . TYR A 1 84 ? -9.207 -5.021 0.526 1.00 97.88 84 TYR A CA 1
ATOM 668 C C . TYR A 1 84 ? -9.655 -6.029 1.586 1.00 97.88 84 TYR A C 1
ATOM 670 O O . TYR A 1 84 ? -10.609 -5.760 2.316 1.00 97.88 84 TYR A O 1
ATOM 678 N N . ILE A 1 85 ? -8.952 -7.159 1.705 1.00 97.62 85 ILE A N 1
ATOM 679 C CA . ILE A 1 85 ? -9.266 -8.211 2.681 1.00 97.62 85 ILE A CA 1
ATOM 680 C C . ILE A 1 85 ? -9.241 -7.644 4.105 1.00 97.62 85 ILE A C 1
ATOM 682 O O . ILE A 1 85 ? -10.203 -7.811 4.862 1.00 97.62 85 ILE A O 1
ATOM 686 N N . GLU A 1 86 ? -8.180 -6.920 4.457 1.00 95.81 86 GLU A N 1
ATOM 687 C CA . GLU A 1 86 ? -8.012 -6.379 5.805 1.00 95.81 86 GLU A CA 1
ATOM 688 C C . GLU A 1 86 ? -9.016 -5.256 6.108 1.00 95.81 86 GLU A C 1
ATOM 690 O O . GLU A 1 86 ? -9.610 -5.207 7.188 1.00 95.81 86 GLU A O 1
ATOM 695 N N . ARG A 1 87 ? -9.326 -4.411 5.120 1.00 96.88 87 ARG A N 1
ATOM 696 C CA . ARG A 1 87 ? -10.388 -3.405 5.226 1.00 96.88 87 ARG A CA 1
ATOM 697 C C . ARG A 1 87 ? -11.742 -4.050 5.524 1.00 96.88 87 ARG A C 1
ATOM 699 O O . ARG A 1 87 ? -12.462 -3.567 6.397 1.00 96.88 87 ARG A O 1
ATOM 706 N N . GLN A 1 88 ? -12.097 -5.139 4.837 1.00 96.81 88 GLN A N 1
ATOM 707 C CA . GLN A 1 88 ? -13.350 -5.858 5.101 1.00 96.81 88 GLN A CA 1
ATOM 708 C C . GLN A 1 88 ? -13.381 -6.443 6.520 1.00 96.81 88 GLN A C 1
ATOM 710 O O . GLN A 1 88 ? -14.419 -6.380 7.184 1.00 96.81 88 GLN A O 1
ATOM 715 N N . ARG A 1 89 ? -12.252 -6.967 7.019 1.00 95.19 89 ARG A N 1
ATOM 716 C CA . ARG A 1 89 ? -12.128 -7.449 8.405 1.00 95.19 89 ARG A CA 1
ATOM 717 C C . ARG A 1 89 ? -12.425 -6.334 9.409 1.00 95.19 89 ARG A C 1
ATOM 719 O O . ARG A 1 89 ? -13.252 -6.527 10.299 1.00 95.19 89 ARG A O 1
ATOM 726 N N . LEU A 1 90 ? -11.803 -5.166 9.246 1.00 94.25 90 LEU A N 1
ATOM 727 C CA . LEU A 1 90 ? -11.973 -4.027 10.154 1.00 94.25 90 LEU A CA 1
ATOM 728 C C . LEU A 1 90 ? -13.385 -3.437 10.109 1.00 94.25 90 LEU A C 1
ATOM 730 O O . LEU A 1 90 ? -13.958 -3.154 11.160 1.00 94.25 90 LEU A O 1
ATOM 734 N N . LEU A 1 91 ? -13.992 -3.317 8.925 1.00 94.56 91 LEU A N 1
ATOM 735 C CA . LEU A 1 91 ? -15.371 -2.832 8.790 1.00 94.56 91 LEU A CA 1
ATOM 736 C C . LEU A 1 91 ? -16.378 -3.735 9.513 1.00 94.56 91 LEU A C 1
ATOM 738 O O . LEU A 1 91 ? -17.287 -3.236 10.174 1.00 94.56 91 LEU A O 1
ATOM 742 N N . ARG A 1 92 ? -16.192 -5.061 9.469 1.00 93.31 92 ARG A N 1
ATOM 743 C CA . ARG A 1 92 ? -17.031 -5.998 10.238 1.00 93.31 92 ARG A CA 1
ATOM 744 C C . ARG A 1 92 ? -16.904 -5.784 11.747 1.00 93.31 92 ARG A C 1
ATOM 746 O O . ARG A 1 92 ? -17.890 -5.936 12.462 1.00 93.31 92 ARG A O 1
ATOM 753 N N . VAL A 1 93 ? -15.713 -5.434 12.237 1.00 90.75 93 VAL A N 1
ATOM 754 C CA . VAL A 1 93 ? -15.489 -5.121 13.659 1.00 90.75 93 VAL A CA 1
ATOM 755 C C . VAL A 1 93 ? -16.164 -3.806 14.048 1.00 90.75 93 VAL A C 1
ATOM 757 O O . VAL A 1 93 ? -16.761 -3.741 15.120 1.00 90.75 93 VAL A O 1
ATOM 760 N N . VAL A 1 94 ? -16.114 -2.783 13.186 1.00 90.00 94 VAL A N 1
ATOM 761 C CA . VAL A 1 94 ? -16.826 -1.509 13.401 1.00 90.00 94 VAL A CA 1
ATOM 762 C C . VAL A 1 94 ? -18.325 -1.755 13.541 1.00 90.00 94 VAL A C 1
ATOM 764 O O . VAL A 1 94 ? -18.905 -1.373 14.551 1.00 90.00 94 VAL A O 1
ATOM 767 N N . LEU A 1 95 ? -18.934 -2.445 12.570 1.00 89.31 95 LEU A N 1
ATOM 768 C CA . LEU A 1 95 ? -20.381 -2.681 12.541 1.00 89.31 95 LEU A CA 1
ATOM 769 C C . LEU A 1 95 ? -20.879 -3.427 13.785 1.00 89.31 95 LEU A C 1
ATOM 771 O O . LEU A 1 95 ? -21.908 -3.062 14.342 1.00 89.31 95 LEU A O 1
ATOM 775 N N . LYS A 1 96 ? -20.121 -4.421 14.266 1.00 87.62 96 LYS A N 1
ATOM 776 C CA . LYS A 1 96 ? -20.454 -5.164 15.492 1.00 87.62 96 LYS A CA 1
ATOM 777 C C . LYS A 1 96 ? -20.421 -4.323 16.770 1.00 87.62 96 LYS A C 1
ATOM 779 O O . LYS A 1 96 ? -21.027 -4.734 17.745 1.00 87.62 96 LYS A O 1
ATOM 784 N N . ARG A 1 97 ? -19.681 -3.209 16.807 1.00 78.00 97 ARG A N 1
ATOM 785 C CA . ARG A 1 97 ? -19.609 -2.326 17.989 1.00 78.00 97 ARG A CA 1
ATOM 786 C C . ARG A 1 97 ? -20.725 -1.280 18.029 1.00 78.00 97 ARG A C 1
ATOM 788 O O . ARG A 1 97 ? -20.865 -0.606 19.042 1.00 78.00 97 ARG A O 1
ATOM 795 N N . THR A 1 98 ? -21.436 -1.080 16.921 1.00 72.94 98 THR A N 1
ATOM 796 C CA . THR A 1 98 ? -22.509 -0.077 16.802 1.00 72.94 98 THR A CA 1
ATOM 797 C C . THR A 1 98 ? -23.903 -0.679 17.009 1.00 72.94 98 THR A C 1
ATOM 799 O O . THR A 1 98 ? -24.853 0.074 17.198 1.00 72.94 98 THR A O 1
ATOM 802 N N . GLN A 1 99 ? -24.022 -2.009 16.970 1.00 59.53 99 GLN A N 1
ATOM 803 C CA . GLN A 1 99 ? -25.216 -2.754 17.384 1.00 59.53 99 GLN A CA 1
ATOM 804 C C . GLN A 1 99 ? -25.173 -3.037 18.883 1.00 59.53 99 GLN A C 1
ATOM 806 O O . GLN A 1 99 ? -26.259 -3.003 19.497 1.00 59.53 99 GLN A O 1
#